Protein AF-A0A955X2P9-F1 (afdb_monomer_lite)

pLDDT: mean 89.46, std 6.32, range [63.31, 95.5]

Secondary structure (DSSP, 8-state):
-HHHHHHHHHHHHHHHHHHHTT--S-HHHHHHHHHHHHTT------S-TTSSHHHHHHHHHHHTTPPP--

Radius of gyration: 12.79 Å; chains: 1; bounding box: 43×22×22 Å

Foldseek 3Di:
DVVVVVVVVVVLVVLLVQLCVQQPDPSVVLNVVVVCVVVVHDDDDDDDPPNCPVVSVVSNCVSVVHDDDD

Sequence (70 aa):
MELQAEYVANVFKSMRQEMRKAVVGNDEVIELLLIAFYAGGHVLLEGVPGLGKTTLLRTLGEAMHLKYSR

Structure (mmCIF, N/CA/C/O backbone):
data_AF-A0A955X2P9-F1
#
_entry.id   AF-A0A955X2P9-F1
#
loop_
_atom_site.group_PDB
_atom_site.id
_atom_site.type_symbol
_atom_site.label_atom_id
_atom_site.label_alt_id
_atom_site.label_comp_id
_atom_site.label_asym_id
_atom_site.label_entity_id
_atom_site.label_seq_id
_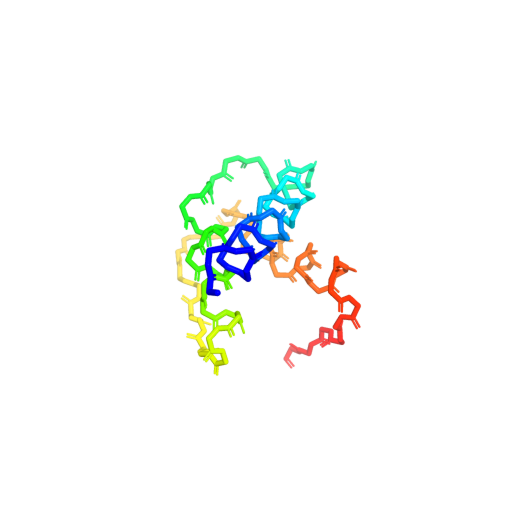atom_site.pdbx_PDB_ins_code
_atom_site.Cartn_x
_atom_site.Cartn_y
_atom_site.Cartn_z
_atom_site.occupancy
_atom_site.B_iso_or_equiv
_atom_site.auth_seq_id
_atom_site.auth_comp_id
_atom_site.auth_asym_id
_atom_site.auth_atom_id
_atom_site.pdbx_PDB_model_num
ATOM 1 N N . MET A 1 1 ? -26.878 -3.930 -2.197 1.00 67.69 1 MET A N 1
ATOM 2 C CA . MET A 1 1 ? -25.690 -3.983 -3.077 1.00 67.69 1 MET A CA 1
ATOM 3 C C . MET A 1 1 ? -24.917 -2.668 -3.078 1.00 67.69 1 MET A C 1
ATOM 5 O O . MET A 1 1 ? -23.731 -2.727 -2.797 1.00 67.69 1 MET A O 1
ATOM 9 N N . GLU A 1 2 ? -25.542 -1.505 -3.304 1.00 79.56 2 GLU A N 1
ATOM 10 C CA . GLU A 1 2 ? -24.833 -0.202 -3.302 1.00 79.56 2 GLU A CA 1
ATOM 11 C C . GLU A 1 2 ? -24.046 0.076 -2.008 1.00 79.56 2 GLU A C 1
ATOM 13 O O . GLU A 1 2 ? -22.859 0.378 -2.074 1.00 79.56 2 GLU A O 1
ATOM 18 N N . LEU A 1 3 ? -24.648 -0.166 -0.835 1.00 83.31 3 LEU A N 1
ATOM 19 C CA . LEU A 1 3 ? -23.980 0.015 0.465 1.00 83.31 3 LEU A CA 1
ATOM 20 C C . LEU A 1 3 ? -22.712 -0.845 0.644 1.00 83.31 3 LEU A C 1
ATOM 22 O O . LEU A 1 3 ? -21.773 -0.431 1.319 1.00 83.31 3 LEU A O 1
ATOM 26 N N . GLN A 1 4 ? -22.660 -2.043 0.048 1.00 89.69 4 GLN A N 1
ATOM 27 C CA . GLN A 1 4 ? -21.474 -2.908 0.133 1.00 89.69 4 GLN A CA 1
ATOM 28 C C . GLN A 1 4 ? -20.340 -2.396 -0.755 1.00 89.69 4 GLN A C 1
ATOM 30 O O . GLN A 1 4 ? -19.185 -2.422 -0.337 1.00 89.69 4 GLN A O 1
ATOM 35 N N . ALA A 1 5 ? -20.661 -1.919 -1.960 1.00 91.12 5 ALA A N 1
ATOM 36 C CA . ALA A 1 5 ? -19.665 -1.351 -2.863 1.00 91.12 5 ALA A CA 1
ATOM 37 C C . ALA A 1 5 ? -19.033 -0.088 -2.261 1.00 91.12 5 ALA A C 1
ATOM 39 O O . ALA A 1 5 ? -17.811 0.059 -2.263 1.00 91.12 5 ALA A O 1
ATOM 40 N N . GLU A 1 6 ? -19.855 0.782 -1.672 1.00 95.00 6 GLU A N 1
ATOM 41 C CA . GLU A 1 6 ? -19.388 1.998 -1.008 1.00 95.00 6 GLU A CA 1
ATOM 42 C C . GLU A 1 6 ? -18.514 1.694 0.219 1.00 95.00 6 GLU A C 1
ATOM 44 O O . GLU A 1 6 ? -17.466 2.314 0.411 1.00 95.00 6 GLU A O 1
ATOM 49 N N . TYR A 1 7 ? -18.883 0.686 1.017 1.00 93.94 7 TYR A N 1
ATOM 50 C CA . TYR A 1 7 ? -18.060 0.231 2.136 1.00 93.94 7 TYR A CA 1
ATOM 51 C C . TYR A 1 7 ? -16.666 -0.223 1.678 1.00 93.94 7 TYR A C 1
ATOM 53 O O . TYR A 1 7 ? -15.660 0.247 2.211 1.00 93.94 7 TYR A O 1
ATOM 61 N N . VAL A 1 8 ? -16.592 -1.085 0.658 1.00 91.62 8 VAL A N 1
ATOM 62 C CA . VAL A 1 8 ? -15.312 -1.574 0.119 1.00 91.62 8 VAL A CA 1
ATOM 63 C C . VAL A 1 8 ? -14.475 -0.421 -0.437 1.00 91.62 8 VAL A C 1
ATOM 65 O O . VAL A 1 8 ? -13.279 -0.347 -0.155 1.00 91.62 8 VAL A O 1
ATOM 68 N N . ALA A 1 9 ? -15.093 0.518 -1.158 1.00 93.44 9 ALA A N 1
ATOM 69 C CA . ALA A 1 9 ? -14.404 1.697 -1.679 1.00 93.44 9 ALA A CA 1
ATOM 70 C C . ALA A 1 9 ? -13.799 2.563 -0.557 1.00 93.44 9 ALA A C 1
ATOM 72 O O . ALA A 1 9 ? -12.659 3.021 -0.667 1.00 93.44 9 ALA A O 1
ATOM 73 N N . ASN A 1 10 ? -14.521 2.748 0.551 1.00 95.50 10 ASN A N 1
ATOM 74 C CA . ASN A 1 10 ? -14.039 3.510 1.704 1.00 95.50 10 ASN A CA 1
ATOM 75 C C . ASN A 1 10 ? -12.893 2.809 2.443 1.00 95.50 10 ASN A C 1
ATOM 77 O O . ASN A 1 10 ? -11.922 3.468 2.833 1.00 95.50 10 ASN A O 1
ATOM 81 N N . VAL A 1 11 ? -12.963 1.483 2.594 1.00 93.00 11 VAL A N 1
ATOM 82 C CA . VAL A 1 11 ? -11.869 0.680 3.164 1.00 93.00 11 VAL A CA 1
ATOM 83 C C . VAL A 1 11 ? -10.624 0.784 2.282 1.00 93.00 11 VAL A C 1
ATOM 85 O O . VAL A 1 11 ? -9.546 1.110 2.780 1.00 93.00 11 VAL A O 1
ATOM 88 N N . PHE A 1 12 ? -10.780 0.612 0.967 1.00 94.19 12 PHE A N 1
ATOM 89 C CA . PHE A 1 12 ? -9.686 0.729 0.003 1.00 94.19 12 PHE A CA 1
ATOM 90 C C . PHE A 1 12 ? -9.022 2.110 0.057 1.00 94.19 12 PHE A C 1
ATOM 92 O O . PHE A 1 12 ? -7.798 2.224 0.136 1.00 94.19 12 PHE A O 1
ATOM 99 N N . LYS A 1 13 ? -9.830 3.177 0.070 1.00 94.50 13 LYS A N 1
ATOM 100 C CA . LYS A 1 13 ? -9.345 4.561 0.147 1.00 94.50 13 LYS A CA 1
ATOM 101 C C . LYS A 1 13 ? -8.582 4.829 1.443 1.00 94.50 13 LYS A C 1
ATOM 103 O O . LYS A 1 13 ? -7.518 5.444 1.394 1.00 94.50 13 LYS A O 1
ATOM 108 N N . SER A 1 14 ? -9.103 4.355 2.574 1.00 93.88 14 SER A N 1
ATOM 109 C CA . SER A 1 14 ? -8.454 4.491 3.883 1.00 93.88 14 SER A CA 1
ATOM 110 C C . SER A 1 14 ? -7.098 3.787 3.898 1.00 93.88 14 SER A C 1
ATOM 112 O O . SER A 1 14 ? -6.095 4.377 4.293 1.00 93.88 14 SER A O 1
ATOM 114 N N . MET A 1 15 ? -7.043 2.564 3.368 1.00 92.88 15 MET A N 1
ATOM 115 C CA . MET A 1 15 ? -5.810 1.783 3.301 1.00 92.88 15 MET A CA 1
ATOM 116 C C . MET A 1 15 ? -4.761 2.435 2.394 1.00 92.88 15 MET A C 1
ATOM 118 O O . MET A 1 15 ? -3.600 2.592 2.775 1.00 92.88 15 MET A O 1
ATOM 122 N N . ARG A 1 16 ? -5.177 2.897 1.209 1.00 92.88 16 ARG A N 1
ATOM 123 C CA . ARG A 1 16 ? -4.309 3.643 0.293 1.00 92.88 16 ARG A CA 1
ATOM 124 C C . ARG A 1 16 ? -3.751 4.905 0.953 1.00 92.88 16 ARG A C 1
ATOM 126 O O . ARG A 1 16 ? -2.570 5.200 0.790 1.00 92.88 16 ARG A O 1
ATOM 133 N N . GLN A 1 17 ? -4.570 5.655 1.693 1.00 93.25 17 GLN A N 1
ATOM 134 C CA . GLN A 1 17 ? -4.107 6.844 2.414 1.00 93.25 17 GLN A CA 1
ATOM 135 C C . GLN A 1 17 ? -3.084 6.507 3.499 1.00 93.25 17 GLN A C 1
ATOM 137 O O . GLN A 1 17 ? -2.104 7.237 3.634 1.00 93.25 17 GLN A O 1
ATOM 142 N N . GLU A 1 18 ? -3.265 5.404 4.226 1.00 92.75 18 GLU A N 1
ATOM 143 C CA . GLU A 1 18 ? -2.302 4.966 5.238 1.00 92.75 18 GLU A CA 1
ATOM 144 C C . GLU A 1 18 ? -0.942 4.644 4.611 1.00 92.75 18 GLU A C 1
ATOM 146 O O . GLU A 1 18 ? 0.090 5.142 5.060 1.00 92.75 18 GLU A O 1
ATOM 151 N N . MET A 1 19 ? -0.937 3.903 3.498 1.00 92.81 19 MET A N 1
ATOM 152 C CA . MET A 1 19 ? 0.299 3.557 2.793 1.00 92.81 19 MET A CA 1
ATOM 153 C C . MET A 1 19 ? 1.045 4.787 2.253 1.00 92.81 19 MET A C 1
ATOM 155 O O . MET A 1 19 ? 2.277 4.832 2.298 1.00 92.81 19 MET A O 1
ATOM 159 N N . ARG A 1 20 ? 0.319 5.822 1.807 1.00 92.19 20 ARG A N 1
ATOM 160 C CA . ARG A 1 20 ? 0.902 7.085 1.312 1.00 92.19 20 ARG A CA 1
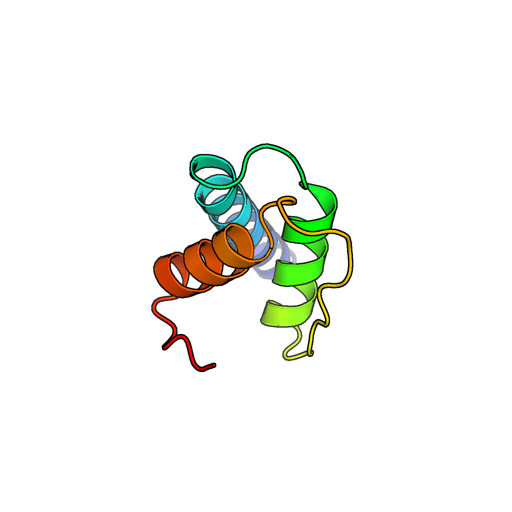ATOM 161 C C . ARG A 1 20 ? 1.654 7.884 2.376 1.00 92.19 20 ARG A C 1
ATOM 163 O O . ARG A 1 20 ? 2.429 8.766 2.017 1.00 92.19 20 ARG A O 1
ATOM 170 N N . LYS A 1 21 ? 1.456 7.602 3.669 1.00 90.88 21 LYS A N 1
ATOM 171 C CA . LYS A 1 21 ? 2.218 8.259 4.744 1.00 90.88 21 LYS A CA 1
ATOM 172 C C . LYS A 1 21 ? 3.685 7.823 4.763 1.00 90.88 21 LYS A C 1
ATOM 174 O O . LYS A 1 21 ? 4.542 8.619 5.130 1.00 90.88 21 LYS A O 1
ATOM 179 N N . ALA A 1 22 ? 3.971 6.580 4.368 1.00 90.44 22 ALA A N 1
ATOM 180 C CA . ALA A 1 22 ? 5.322 6.012 4.365 1.00 90.44 22 ALA A CA 1
ATOM 181 C C . ALA A 1 22 ? 5.918 5.868 2.954 1.00 90.44 22 ALA A C 1
ATOM 183 O O . ALA A 1 22 ? 7.139 5.879 2.794 1.00 90.44 22 ALA A O 1
ATOM 184 N N . VAL A 1 23 ? 5.073 5.743 1.927 1.00 90.12 23 VAL A N 1
ATOM 185 C CA . VAL A 1 23 ? 5.490 5.601 0.528 1.00 90.12 23 VAL A CA 1
ATOM 186 C C . VAL A 1 23 ? 5.147 6.876 -0.235 1.00 90.12 23 VAL A C 1
ATOM 188 O O . VAL A 1 23 ? 3.983 7.164 -0.509 1.00 90.12 23 VAL A O 1
ATOM 191 N N . VAL A 1 24 ? 6.180 7.643 -0.585 1.00 87.44 24 VAL A N 1
ATOM 192 C CA . VAL A 1 24 ? 6.052 8.848 -1.413 1.00 87.44 24 VAL A CA 1
ATOM 193 C C . VAL A 1 24 ? 6.164 8.459 -2.889 1.00 87.44 24 VAL A C 1
ATOM 195 O O . VAL A 1 24 ? 7.126 7.808 -3.296 1.00 87.44 24 VAL A O 1
ATOM 198 N N . GLY A 1 25 ? 5.184 8.868 -3.698 1.00 84.19 25 GLY A N 1
ATOM 199 C CA . GLY A 1 25 ? 5.061 8.428 -5.092 1.00 84.19 25 GLY A CA 1
ATOM 200 C C . GLY A 1 25 ? 4.536 6.991 -5.215 1.00 84.19 25 GLY A C 1
ATOM 201 O O . GLY A 1 25 ? 4.132 6.384 -4.229 1.00 84.19 25 GLY A O 1
ATOM 202 N N . ASN A 1 26 ? 4.531 6.439 -6.433 1.00 86.50 26 ASN A N 1
ATOM 203 C CA . ASN A 1 26 ? 4.055 5.076 -6.725 1.00 86.50 26 ASN A CA 1
ATOM 204 C C . ASN A 1 26 ? 2.565 4.815 -6.404 1.00 86.50 26 ASN A C 1
ATOM 206 O O . ASN A 1 26 ? 2.200 3.694 -6.054 1.00 86.50 26 ASN A O 1
ATOM 210 N N . ASP A 1 27 ? 1.700 5.827 -6.549 1.00 90.25 27 ASP A N 1
ATOM 211 C CA . ASP A 1 27 ? 0.246 5.713 -6.325 1.00 90.25 27 ASP A CA 1
ATOM 212 C C . ASP A 1 27 ? -0.377 4.521 -7.078 1.00 90.25 27 ASP A C 1
ATOM 214 O O . ASP A 1 27 ? -1.131 3.748 -6.493 1.00 90.25 27 ASP A O 1
ATOM 218 N N . GLU A 1 28 ? -0.011 4.341 -8.348 1.00 92.44 28 GLU A N 1
ATOM 219 C CA . GLU A 1 28 ? -0.500 3.241 -9.187 1.00 92.44 28 GLU A CA 1
ATOM 220 C C . GLU A 1 28 ? -0.042 1.868 -8.673 1.00 92.44 28 GLU A C 1
ATOM 222 O O . GLU A 1 28 ? -0.823 0.921 -8.635 1.00 92.44 28 GLU A O 1
ATOM 227 N N . VAL A 1 29 ? 1.205 1.757 -8.204 1.00 92.81 29 VAL A N 1
ATOM 228 C CA . VAL A 1 29 ? 1.738 0.497 -7.664 1.00 92.81 29 VAL A CA 1
ATOM 229 C C . VAL A 1 29 ? 1.044 0.135 -6.351 1.00 92.81 29 VAL A C 1
ATOM 231 O O . VAL A 1 29 ? 0.724 -1.031 -6.138 1.00 92.81 29 VAL A O 1
ATOM 234 N N . ILE A 1 30 ? 0.780 1.120 -5.482 1.00 93.62 30 ILE A N 1
ATOM 235 C CA . ILE A 1 30 ? -0.015 0.918 -4.260 1.00 93.62 30 ILE A CA 1
ATOM 236 C C . ILE A 1 30 ? -1.412 0.409 -4.630 1.00 93.62 30 ILE A C 1
ATOM 238 O O . ILE A 1 30 ? -1.899 -0.543 -4.026 1.00 93.62 30 ILE A O 1
ATOM 242 N N . GLU A 1 31 ? -2.043 1.023 -5.629 1.00 94.19 31 GLU A N 1
ATOM 243 C CA . GLU A 1 31 ? -3.389 0.666 -6.074 1.00 94.19 31 GLU A CA 1
ATOM 244 C C . GLU A 1 31 ? -3.450 -0.770 -6.611 1.00 94.19 31 GLU A C 1
ATOM 246 O O . GLU A 1 31 ? -4.245 -1.571 -6.119 1.00 94.19 31 GLU A O 1
ATOM 251 N N . LEU A 1 32 ? -2.550 -1.141 -7.525 1.00 94.44 32 LEU A N 1
ATOM 252 C CA . LEU A 1 32 ? -2.453 -2.502 -8.064 1.00 94.44 32 LEU A CA 1
ATOM 253 C C . LEU A 1 32 ? -2.121 -3.541 -6.986 1.00 94.44 32 LEU A C 1
ATOM 255 O O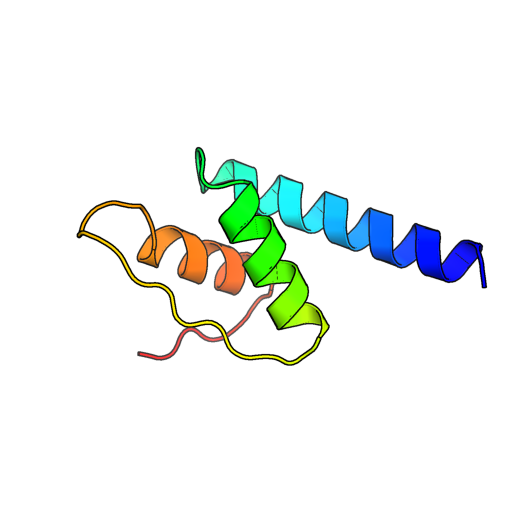 . LEU A 1 32 ? -2.678 -4.639 -6.993 1.00 94.44 32 LEU A O 1
ATOM 259 N N . LEU A 1 33 ? -1.248 -3.195 -6.036 1.00 94.06 33 LEU A N 1
ATOM 260 C CA . LEU A 1 33 ? -0.892 -4.069 -4.921 1.00 94.06 33 LEU A CA 1
ATOM 261 C C . LEU A 1 33 ? -2.095 -4.346 -4.013 1.00 94.06 33 LEU A C 1
ATOM 263 O O . LEU A 1 33 ? -2.335 -5.499 -3.659 1.00 94.06 33 LEU A O 1
ATOM 267 N N . LEU A 1 34 ? -2.869 -3.314 -3.665 1.00 93.81 34 LEU A N 1
ATOM 268 C CA . LEU A 1 34 ? -4.084 -3.471 -2.868 1.00 93.81 34 LEU A CA 1
ATOM 269 C C . LEU A 1 34 ? -5.156 -4.256 -3.628 1.00 93.81 34 LEU A C 1
ATOM 271 O O . LEU A 1 34 ? -5.784 -5.131 -3.039 1.00 93.81 34 LEU A O 1
ATOM 275 N N . ILE A 1 35 ? -5.338 -4.001 -4.929 1.00 94.50 35 ILE A N 1
ATOM 276 C C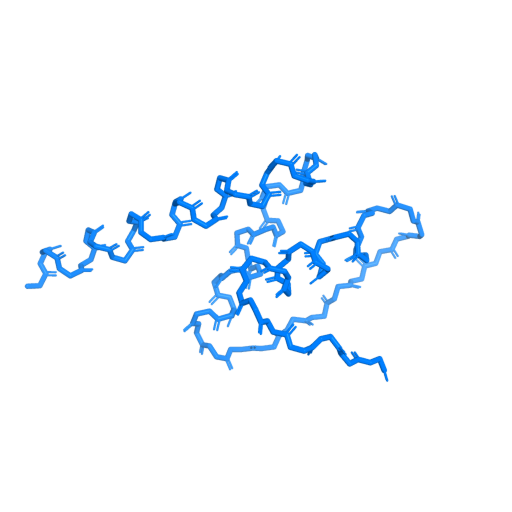A . ILE A 1 35 ? -6.271 -4.764 -5.774 1.00 94.50 35 ILE A CA 1
ATOM 277 C C . ILE A 1 35 ? -5.911 -6.249 -5.750 1.00 94.50 35 ILE A C 1
ATOM 279 O O . ILE A 1 35 ? -6.765 -7.080 -5.442 1.00 94.50 35 ILE A O 1
ATOM 283 N N . ALA A 1 36 ? -4.650 -6.586 -6.028 1.00 95.06 36 ALA A N 1
ATOM 284 C CA . ALA A 1 36 ? -4.192 -7.968 -6.010 1.00 95.06 36 ALA A CA 1
ATOM 285 C C . ALA A 1 36 ? -4.364 -8.595 -4.622 1.00 95.06 36 ALA A C 1
ATOM 287 O O . ALA A 1 36 ? -4.866 -9.708 -4.518 1.00 95.06 36 ALA A O 1
ATOM 288 N N . PHE A 1 37 ? -4.025 -7.868 -3.556 1.00 92.44 37 PHE A N 1
ATOM 289 C CA . PHE A 1 37 ? -4.178 -8.343 -2.184 1.00 92.44 37 PHE A CA 1
ATOM 290 C C . PHE A 1 37 ? -5.640 -8.661 -1.829 1.00 92.44 37 PHE A C 1
ATOM 292 O O . PHE A 1 37 ? -5.930 -9.767 -1.374 1.00 92.44 37 PHE A O 1
ATOM 299 N N . TYR A 1 38 ? -6.574 -7.739 -2.086 1.00 91.38 38 TYR A N 1
ATOM 300 C CA . TYR A 1 38 ? -8.000 -7.963 -1.820 1.00 91.38 38 TYR A CA 1
ATOM 301 C C . TYR A 1 38 ? -8.605 -9.061 -2.702 1.00 91.38 38 TYR A C 1
ATOM 303 O O . TYR A 1 38 ? -9.516 -9.760 -2.265 1.00 91.38 38 TYR A O 1
ATOM 311 N N . ALA A 1 39 ? -8.090 -9.238 -3.921 1.00 94.19 39 ALA A N 1
ATOM 312 C CA . ALA A 1 39 ? -8.497 -10.311 -4.823 1.00 94.19 39 ALA A CA 1
ATOM 313 C C . ALA A 1 39 ? -7.854 -11.675 -4.492 1.00 94.19 39 ALA A C 1
ATOM 315 O O . ALA A 1 39 ? -8.161 -12.662 -5.158 1.00 94.19 39 ALA A O 1
ATOM 316 N N . GLY A 1 40 ? -6.955 -11.750 -3.500 1.00 92.62 40 GLY A N 1
ATOM 317 C CA . GLY A 1 40 ? -6.198 -12.966 -3.179 1.00 92.62 40 GLY A CA 1
ATOM 318 C C . GLY A 1 40 ? -5.161 -13.356 -4.242 1.00 92.62 40 GLY A C 1
ATOM 319 O O . GLY A 1 40 ? -4.754 -14.513 -4.312 1.00 92.62 40 GLY A O 1
ATOM 320 N N . GLY A 1 41 ? -4.760 -12.413 -5.093 1.00 93.44 41 GLY A N 1
ATOM 321 C CA . GLY A 1 41 ? -3.740 -12.588 -6.119 1.00 93.44 41 GLY A CA 1
ATOM 322 C C . GLY A 1 41 ? -2.310 -12.440 -5.592 1.00 93.44 41 GLY A C 1
ATOM 323 O O . GLY A 1 41 ? -2.057 -12.136 -4.426 1.00 93.44 41 GLY A O 1
ATOM 324 N N . HIS A 1 42 ? -1.352 -12.624 -6.498 1.00 92.62 42 HIS A N 1
ATOM 325 C CA . HIS A 1 42 ? 0.076 -12.479 -6.225 1.00 92.62 42 HIS A CA 1
ATOM 326 C C . HIS A 1 42 ? 0.662 -11.325 -7.037 1.00 92.62 42 HIS A C 1
ATOM 328 O O . HIS A 1 42 ? 0.227 -11.062 -8.157 1.00 92.62 42 HIS A O 1
ATOM 334 N N . VAL A 1 43 ? 1.664 -10.650 -6.476 1.00 91.81 43 VAL A N 1
ATOM 335 C CA . VAL A 1 43 ? 2.339 -9.514 -7.114 1.00 91.81 43 VAL A CA 1
ATOM 336 C C . VAL A 1 43 ? 3.835 -9.777 -7.157 1.00 91.81 43 VAL A C 1
ATOM 338 O O . VAL A 1 43 ? 4.434 -10.149 -6.149 1.00 91.81 43 VAL A O 1
ATOM 341 N N . LEU A 1 44 ? 4.438 -9.528 -8.317 1.00 92.50 44 LEU A N 1
ATOM 342 C CA . LEU A 1 44 ? 5.882 -9.458 -8.493 1.00 92.50 44 LEU A CA 1
ATOM 343 C C . LEU A 1 44 ? 6.279 -7.990 -8.678 1.00 92.50 44 LEU A C 1
ATOM 345 O O . LEU A 1 44 ? 5.777 -7.318 -9.576 1.00 92.50 44 LEU A O 1
ATOM 349 N N . LEU A 1 45 ? 7.167 -7.485 -7.821 1.00 89.69 45 LEU A N 1
ATOM 350 C CA 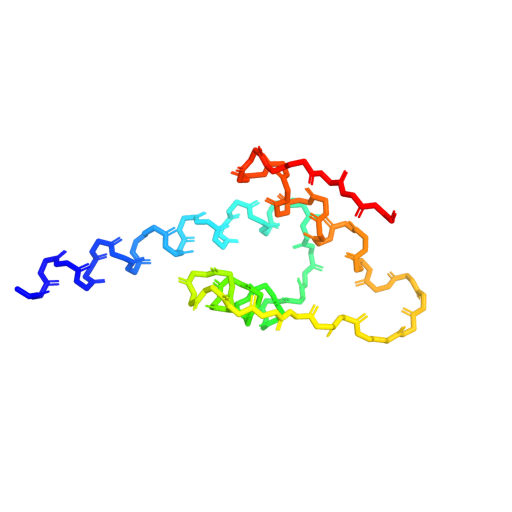. LEU A 1 45 ? 7.658 -6.107 -7.895 1.00 89.69 45 LEU A CA 1
ATOM 351 C C . LEU A 1 45 ? 9.049 -6.069 -8.534 1.00 89.69 45 LEU A C 1
ATOM 353 O O . LEU A 1 45 ? 10.054 -6.313 -7.864 1.00 89.69 45 LEU A O 1
ATOM 357 N N . GLU A 1 46 ? 9.112 -5.705 -9.813 1.00 89.94 46 GLU A N 1
ATOM 358 C CA . GLU A 1 46 ? 10.368 -5.535 -10.551 1.00 89.94 46 GLU A CA 1
ATOM 359 C C . GLU A 1 46 ? 10.794 -4.064 -10.667 1.00 89.94 46 GLU A C 1
ATOM 361 O O . GLU A 1 46 ? 10.018 -3.133 -10.466 1.00 89.94 46 GLU A O 1
ATOM 366 N N . GLY A 1 47 ? 12.080 -3.837 -10.939 1.00 85.44 47 GLY A N 1
ATOM 367 C CA . GLY A 1 47 ? 12.647 -2.514 -11.205 1.00 85.44 47 GLY A CA 1
ATOM 368 C C . GLY A 1 47 ? 14.019 -2.320 -10.566 1.00 85.44 47 GLY A C 1
ATOM 369 O O . GLY A 1 47 ? 14.497 -3.164 -9.804 1.00 85.44 47 GLY A O 1
ATOM 370 N N . VAL A 1 48 ? 14.633 -1.162 -10.790 1.00 89.19 48 VAL A N 1
ATOM 371 C CA . VAL A 1 48 ? 15.985 -0.870 -10.285 1.00 89.19 48 VAL A CA 1
ATOM 372 C C . VAL A 1 48 ? 16.037 -0.709 -8.750 1.00 89.19 48 VAL A C 1
ATOM 374 O O . VAL A 1 48 ? 15.004 -0.450 -8.111 1.00 89.19 48 VAL A O 1
ATOM 377 N N . PRO A 1 49 ? 17.209 -0.907 -8.115 1.00 86.62 49 PRO A N 1
ATOM 378 C CA . PRO A 1 49 ? 17.392 -0.662 -6.685 1.00 86.62 49 PRO A CA 1
ATOM 379 C C . PRO A 1 49 ? 17.020 0.775 -6.287 1.00 86.62 49 PRO A C 1
ATOM 381 O O . PRO A 1 49 ? 17.216 1.707 -7.058 1.00 86.62 49 PRO A O 1
ATOM 384 N N . GLY A 1 50 ? 16.486 0.958 -5.076 1.00 84.88 50 GLY A N 1
ATOM 385 C CA . GLY A 1 50 ? 16.180 2.289 -4.527 1.00 84.88 50 GLY A CA 1
ATOM 386 C C . GLY A 1 50 ? 14.769 2.832 -4.794 1.00 84.88 50 GLY A C 1
ATOM 387 O O . GLY A 1 50 ? 14.398 3.829 -4.192 1.00 84.88 50 GLY A O 1
ATOM 388 N N . LEU A 1 51 ? 13.930 2.154 -5.589 1.00 85.44 51 LEU A N 1
ATOM 389 C CA . LEU A 1 51 ? 12.550 2.596 -5.888 1.00 85.44 51 LEU A CA 1
ATOM 390 C C . LEU A 1 51 ? 11.520 2.335 -4.769 1.00 85.44 51 LEU A C 1
ATOM 392 O O . LEU A 1 51 ? 10.320 2.291 -5.015 1.00 85.44 51 LEU A O 1
ATOM 396 N N . GLY A 1 52 ? 11.967 2.087 -3.538 1.00 88.44 52 GLY A N 1
ATOM 397 C CA . GLY A 1 52 ? 11.057 1.899 -2.404 1.00 88.44 52 GLY A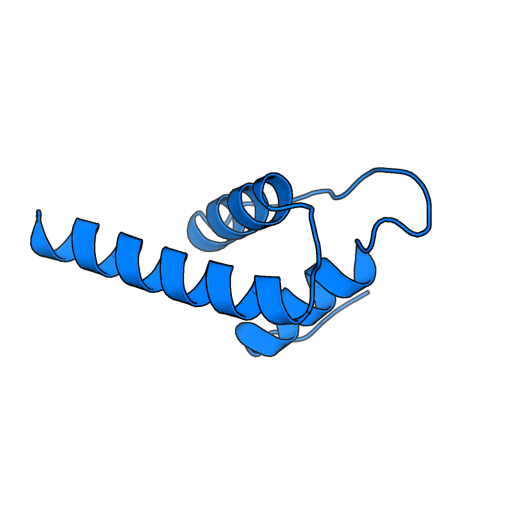 CA 1
ATOM 398 C C . GLY A 1 52 ? 10.294 0.567 -2.366 1.00 88.44 52 GLY A C 1
ATOM 399 O O . GLY A 1 52 ? 9.415 0.428 -1.527 1.00 88.44 52 GLY A O 1
ATOM 400 N N . LYS A 1 53 ? 10.638 -0.440 -3.189 1.00 90.94 53 LYS A N 1
ATOM 401 C CA . LYS A 1 53 ? 9.990 -1.777 -3.188 1.00 90.94 53 LYS A CA 1
ATOM 402 C C . LYS A 1 53 ? 9.915 -2.421 -1.796 1.00 90.94 53 LYS A C 1
ATOM 404 O O . LYS A 1 53 ? 8.866 -2.900 -1.381 1.00 90.94 53 LYS A O 1
ATOM 409 N N . THR A 1 54 ? 11.025 -2.397 -1.057 1.00 90.31 54 THR A N 1
ATOM 410 C CA . THR A 1 54 ? 11.087 -2.928 0.314 1.00 90.31 54 THR A CA 1
ATOM 411 C C . THR A 1 54 ? 10.208 -2.128 1.269 1.00 90.31 54 THR A C 1
ATOM 413 O O . THR A 1 54 ? 9.542 -2.712 2.118 1.00 90.31 54 THR A O 1
ATOM 416 N N . THR A 1 55 ? 10.200 -0.800 1.135 1.00 91.31 55 THR A N 1
ATOM 417 C CA . THR A 1 55 ? 9.351 0.082 1.942 1.00 91.31 55 THR A CA 1
ATOM 418 C C . THR A 1 55 ? 7.881 -0.202 1.662 1.00 91.31 55 THR A C 1
ATOM 420 O O . THR A 1 55 ? 7.131 -0.408 2.601 1.00 91.31 55 THR A O 1
ATOM 423 N N . LEU A 1 56 ? 7.493 -0.332 0.391 1.00 91.31 56 LEU A N 1
ATOM 424 C CA . LEU A 1 56 ? 6.129 -0.643 -0.032 1.00 91.31 56 LEU A CA 1
ATOM 425 C C . LEU A 1 56 ? 5.604 -1.932 0.617 1.00 91.31 56 LEU A C 1
ATOM 427 O O . LEU A 1 56 ? 4.543 -1.921 1.238 1.00 91.31 56 LEU A O 1
ATOM 431 N N . LEU A 1 57 ? 6.364 -3.028 0.518 1.00 90.56 57 LEU A N 1
ATOM 432 C CA . LEU A 1 57 ? 5.973 -4.313 1.105 1.00 90.56 57 LEU A CA 1
ATOM 433 C C . LEU A 1 57 ? 5.971 -4.282 2.639 1.00 90.56 57 LEU A C 1
ATOM 435 O O . LEU A 1 57 ? 5.093 -4.879 3.259 1.00 90.56 57 LEU A O 1
ATOM 439 N N . ARG A 1 58 ? 6.923 -3.572 3.259 1.00 90.94 58 ARG A N 1
ATOM 440 C CA . ARG A 1 58 ? 6.964 -3.392 4.717 1.00 90.94 58 ARG A CA 1
ATOM 441 C C . ARG A 1 58 ? 5.748 -2.613 5.210 1.00 90.94 58 ARG A C 1
ATOM 443 O O . ARG A 1 58 ? 5.085 -3.077 6.126 1.00 90.94 58 ARG A O 1
ATOM 450 N N . THR A 1 59 ? 5.435 -1.484 4.579 1.00 91.75 59 THR A N 1
ATOM 451 C CA . THR A 1 59 ? 4.286 -0.644 4.930 1.00 91.75 59 THR A CA 1
ATOM 452 C C . THR A 1 59 ? 2.976 -1.407 4.769 1.00 91.75 59 THR A C 1
ATOM 454 O O . THR A 1 59 ? 2.122 -1.322 5.646 1.00 91.75 59 THR A O 1
ATOM 457 N N . LEU A 1 60 ? 2.822 -2.202 3.701 1.00 90.94 60 LEU A N 1
ATOM 458 C CA . LEU A 1 60 ? 1.660 -3.084 3.558 1.00 90.94 60 LEU A CA 1
ATOM 459 C C . LEU A 1 60 ? 1.585 -4.096 4.710 1.00 90.94 60 LEU A C 1
ATOM 461 O O . LEU A 1 60 ? 0.525 -4.277 5.303 1.00 90.94 60 LEU A O 1
ATOM 465 N N . GLY A 1 61 ? 2.706 -4.747 5.032 1.00 91.31 61 GLY A N 1
ATOM 466 C CA . GLY A 1 61 ? 2.769 -5.727 6.112 1.00 91.31 61 GLY A CA 1
ATOM 467 C C . GLY A 1 61 ? 2.434 -5.131 7.479 1.00 91.31 61 GLY A C 1
ATOM 468 O O . GLY A 1 61 ? 1.664 -5.724 8.226 1.00 91.31 61 GLY A O 1
ATOM 469 N N . GLU A 1 62 ? 2.947 -3.942 7.785 1.00 89.75 62 GLU A N 1
ATOM 470 C CA . GLU A 1 62 ? 2.659 -3.214 9.025 1.00 89.75 62 GLU A CA 1
ATOM 471 C C . GLU A 1 62 ? 1.184 -2.808 9.111 1.00 89.75 62 GLU A C 1
ATOM 473 O O . GLU A 1 62 ? 0.533 -3.087 10.116 1.00 89.75 62 GLU A O 1
ATOM 478 N N . ALA A 1 63 ? 0.637 -2.224 8.043 1.00 87.94 63 ALA A N 1
ATOM 479 C CA . ALA A 1 63 ? -0.742 -1.747 8.016 1.00 87.94 63 ALA A CA 1
ATOM 480 C C . ALA A 1 63 ? -1.781 -2.888 8.034 1.00 87.94 63 ALA A C 1
ATOM 482 O O . ALA A 1 63 ? -2.896 -2.695 8.508 1.00 87.94 63 ALA A O 1
ATOM 483 N N . MET A 1 64 ? -1.410 -4.086 7.570 1.00 87.31 64 MET A N 1
ATOM 484 C CA . MET A 1 64 ? -2.266 -5.280 7.588 1.00 87.31 64 MET A CA 1
ATOM 485 C C . MET A 1 64 ? -1.910 -6.285 8.698 1.00 87.31 64 MET A C 1
ATOM 487 O O . MET A 1 64 ? -2.482 -7.373 8.739 1.00 87.31 64 MET A O 1
ATOM 491 N N . HIS A 1 65 ? -0.958 -5.960 9.580 1.00 87.56 65 HIS A N 1
ATOM 492 C CA . HIS A 1 65 ? -0.418 -6.874 10.599 1.00 87.56 65 HIS A CA 1
ATOM 493 C C . HIS A 1 65 ? 0.046 -8.239 10.044 1.00 87.56 65 HIS A C 1
ATOM 495 O O . HIS A 1 65 ? -0.078 -9.278 10.698 1.00 87.56 65 HIS A O 1
ATOM 501 N N . LEU A 1 66 ? 0.595 -8.253 8.829 1.00 87.81 66 LEU A N 1
ATOM 502 C CA . LEU A 1 66 ? 1.098 -9.459 8.178 1.00 87.81 66 LEU A CA 1
ATOM 503 C C . LEU A 1 66 ? 2.522 -9.767 8.637 1.00 87.81 66 LEU A C 1
ATOM 505 O O . LEU A 1 66 ? 3.357 -8.880 8.825 1.00 87.81 66 LEU A O 1
ATOM 509 N N . LYS A 1 67 ? 2.837 -11.059 8.748 1.00 80.50 67 LYS A N 1
ATOM 510 C CA . LYS A 1 67 ? 4.222 -11.495 8.928 1.00 80.50 67 LYS A CA 1
ATOM 511 C C . LYS A 1 67 ? 4.969 -11.347 7.611 1.00 80.50 67 LYS A C 1
ATOM 513 O O . LYS A 1 67 ? 4.672 -12.035 6.640 1.00 80.50 67 LYS A O 1
ATOM 518 N N . TYR A 1 68 ? 5.970 -10.477 7.607 1.00 70.94 68 TYR A N 1
ATOM 519 C CA . TYR A 1 68 ? 6.931 -10.406 6.517 1.00 70.94 68 TYR A CA 1
ATOM 520 C C . TYR A 1 68 ? 7.793 -11.681 6.494 1.00 70.94 68 TYR A C 1
ATOM 522 O O . TYR A 1 68 ? 8.355 -12.069 7.520 1.00 70.94 68 TYR A O 1
ATOM 530 N N . SER A 1 69 ? 7.903 -12.322 5.329 1.00 69.31 69 SER A N 1
ATOM 531 C CA . SER A 1 69 ? 8.753 -13.494 5.079 1.00 69.31 69 SER A CA 1
ATOM 532 C C . SER A 1 69 ? 9.630 -13.212 3.854 1.00 69.31 69 SER A C 1
ATOM 534 O O . SER A 1 69 ? 9.167 -12.561 2.917 1.00 69.31 69 SER A O 1
ATOM 536 N N . ARG A 1 70 ? 10.908 -13.609 3.904 1.00 63.31 70 ARG A N 1
ATOM 537 C CA . ARG A 1 70 ? 11.920 -13.371 2.863 1.00 63.31 70 ARG A CA 1
ATOM 538 C C . ARG A 1 70 ? 12.339 -14.692 2.242 1.00 63.31 70 ARG A C 1
ATOM 540 O O . ARG A 1 70 ? 12.565 -15.632 3.033 1.00 63.31 70 ARG A O 1
#